Protein AF-A0A6G3MLE1-F1 (afdb_monomer)

Foldseek 3Di:
DQDDDDDDDDDDDDPPPRDPLDDPDPDDDDFLQDDPQDDDPVRLVVVLVVVQCVDPVLVVLVVVLVVLCDPPPHPDDSCPSVVVSVVVSVVVSVVSVVVSVVRVVVSVVLQQDWWFWDDPHTDIDGLRHDDPSTDTDDDPPDDDSDDDDDDADPDPVRDDDDDCCVPPVD

InterPro domains:
  IPR008250 P-type ATPase, A domain superfamily [SSF81653] (122-170)
  IPR023298 P-type ATPase, transmembrane domain superfamily [SSF81665] (29-116)
  IPR032631 P-type ATPase, N-terminal [PF16209] (26-81)

Organism: Henneguya salminicola (NCBI:txid69463)

pLDDT: mean 82.26, std 17.36, range [26.73, 96.25]

Radius of gyration: 27.61 Å; Cα contacts (8 Å, |Δi|>4): 116; chains: 1; bounding box: 52×39×87 Å

Structure (mmCIF, N/CA/C/O backbone):
data_AF-A0A6G3MLE1-F1
#
_entry.id   AF-A0A6G3MLE1-F1
#
loop_
_atom_site.group_PDB
_atom_site.id
_atom_site.type_symbol
_atom_site.label_atom_id
_atom_site.label_alt_id
_atom_site.label_comp_id
_atom_site.label_asym_id
_atom_site.label_entity_id
_atom_site.label_seq_id
_atom_site.pdbx_PDB_ins_code
_atom_site.Cartn_x
_atom_site.Cartn_y
_atom_site.Cartn_z
_atom_site.occupancy
_atom_site.B_iso_or_equiv
_atom_site.auth_seq_id
_atom_site.auth_comp_id
_atom_site.auth_asym_id
_atom_site.auth_atom_id
_atom_site.pdbx_PDB_model_num
ATOM 1 N N . MET A 1 1 ? -10.048 15.520 29.819 1.00 26.78 1 MET A N 1
ATOM 2 C CA . MET A 1 1 ? -11.389 15.261 30.402 1.00 26.78 1 MET A CA 1
ATOM 3 C C . MET A 1 1 ? -11.341 13.885 31.059 1.00 26.78 1 MET A C 1
ATOM 5 O O . MET A 1 1 ? -11.063 12.919 30.366 1.00 26.78 1 MET A O 1
ATOM 9 N N . ASN A 1 2 ? -11.478 13.800 32.387 1.00 26.73 2 ASN A N 1
ATOM 10 C CA . ASN A 1 2 ? -11.298 12.549 33.138 1.00 26.73 2 ASN A CA 1
ATOM 11 C C . ASN A 1 2 ? -12.555 11.676 33.018 1.00 26.73 2 ASN A C 1
ATOM 13 O O . ASN A 1 2 ? 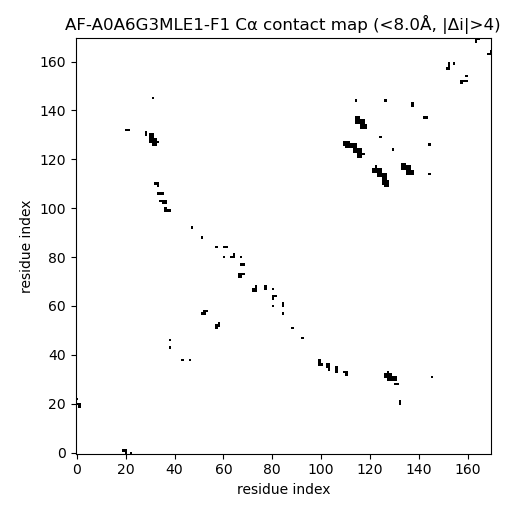-13.607 12.046 33.540 1.00 26.73 2 ASN A O 1
ATOM 17 N N . TYR A 1 3 ? -12.459 10.531 32.345 1.00 38.03 3 TYR A N 1
ATOM 18 C CA . TYR A 1 3 ? -13.547 9.556 32.301 1.00 38.03 3 TYR A CA 1
ATOM 19 C C . TYR A 1 3 ? -13.422 8.602 33.494 1.00 38.03 3 TYR A C 1
ATOM 21 O O . TYR A 1 3 ? -12.542 7.746 33.534 1.00 38.03 3 TYR A O 1
ATOM 29 N N . PHE A 1 4 ? -14.303 8.764 34.483 1.00 37.59 4 PHE A N 1
ATOM 30 C CA . PHE A 1 4 ? -14.434 7.846 35.615 1.00 37.59 4 PHE A CA 1
ATOM 31 C C . PHE A 1 4 ? -15.430 6.737 35.263 1.00 37.59 4 PHE A C 1
ATOM 33 O O . PHE A 1 4 ? -16.622 6.993 35.094 1.00 37.59 4 PHE A O 1
ATOM 40 N N . PHE A 1 5 ? -14.957 5.494 35.171 1.00 41.25 5 PHE A N 1
ATOM 41 C CA . PHE A 1 5 ? -15.823 4.326 35.021 1.00 41.25 5 PHE A CA 1
ATOM 42 C C . PHE A 1 5 ? -16.303 3.878 36.408 1.00 41.25 5 PHE A C 1
ATOM 44 O O . PHE A 1 5 ? -15.616 3.135 37.104 1.00 41.25 5 PHE A O 1
ATOM 51 N N . ASN A 1 6 ? -17.468 4.363 36.844 1.00 31.59 6 ASN A N 1
ATOM 52 C CA . ASN A 1 6 ? -18.036 3.987 38.137 1.00 31.59 6 ASN A CA 1
ATOM 53 C C . ASN A 1 6 ? -18.953 2.764 37.972 1.00 31.59 6 ASN A C 1
ATOM 55 O O . ASN A 1 6 ? -20.111 2.889 37.569 1.00 31.59 6 ASN A O 1
ATOM 59 N N . ARG A 1 7 ? -18.434 1.563 38.253 1.00 37.38 7 ARG A N 1
ATOM 60 C CA . ARG A 1 7 ? -19.243 0.340 38.356 1.00 37.38 7 ARG A CA 1
ATOM 61 C C . ARG A 1 7 ? -19.580 0.108 39.826 1.00 37.38 7 ARG A C 1
ATOM 63 O O . ARG A 1 7 ? -18.745 -0.348 40.595 1.00 37.38 7 ARG A O 1
ATOM 70 N N . ALA A 1 8 ? -20.822 0.388 40.207 1.00 42.09 8 ALA A N 1
ATOM 71 C CA . ALA A 1 8 ? -21.327 0.074 41.537 1.00 42.09 8 ALA A CA 1
ATOM 72 C C . ALA A 1 8 ? -21.450 -1.451 41.739 1.00 42.09 8 ALA A C 1
ATOM 74 O O . ALA A 1 8 ? -22.366 -2.076 41.193 1.00 42.09 8 ALA A O 1
ATOM 75 N N . ARG A 1 9 ? -20.551 -2.045 42.540 1.00 40.34 9 ARG A N 1
ATOM 76 C CA . ARG A 1 9 ? -20.874 -3.125 43.495 1.00 40.34 9 ARG A CA 1
ATOM 77 C C . ARG A 1 9 ? -19.715 -3.424 44.467 1.00 40.34 9 ARG A C 1
ATOM 79 O O . ARG A 1 9 ? -18.623 -3.764 44.041 1.00 40.34 9 ARG A O 1
ATOM 86 N N . ASN A 1 10 ? -20.043 -3.288 45.754 1.00 39.31 10 ASN A N 1
ATOM 87 C CA . ASN A 1 10 ? -19.424 -3.752 47.003 1.00 39.31 10 ASN A CA 1
ATOM 88 C C . ASN A 1 10 ? -18.074 -4.507 46.994 1.00 39.31 10 ASN A C 1
ATOM 90 O O . ASN A 1 10 ? -17.996 -5.648 46.556 1.00 39.31 10 ASN A O 1
ATOM 94 N N . ASN A 1 11 ? -17.135 -3.894 47.730 1.00 48.50 11 ASN A N 1
ATOM 95 C CA . ASN A 1 11 ? -16.252 -4.464 48.758 1.00 48.50 11 ASN A CA 1
ATOM 96 C C . ASN A 1 11 ? -15.202 -5.515 48.341 1.00 48.50 11 ASN A C 1
ATOM 98 O O . ASN A 1 11 ? -15.432 -6.708 48.506 1.00 48.50 11 ASN A O 1
ATOM 102 N N . GLN A 1 12 ? -14.032 -5.038 47.896 1.00 42.53 12 GLN A N 1
ATOM 103 C CA . GLN A 1 12 ? -12.668 -5.478 48.265 1.00 42.53 12 GLN A CA 1
ATOM 104 C C . GLN A 1 12 ? -11.655 -4.739 47.371 1.00 42.53 12 GLN A C 1
ATOM 106 O O . GLN A 1 12 ? -11.931 -4.547 46.187 1.00 42.53 12 GLN A O 1
ATOM 111 N N . ASP A 1 13 ? -10.540 -4.287 47.956 1.00 47.16 13 ASP A N 1
ATOM 112 C CA . ASP A 1 13 ? -9.468 -3.495 47.329 1.00 47.16 13 ASP A CA 1
ATOM 113 C C . ASP A 1 13 ? -9.194 -3.898 45.874 1.00 47.16 13 ASP A C 1
ATOM 115 O O . ASP A 1 13 ? -8.560 -4.912 45.588 1.00 47.16 13 ASP A O 1
ATOM 119 N N . CYS A 1 14 ? -9.688 -3.092 44.938 1.00 44.84 14 CYS A N 1
ATOM 120 C CA . CYS A 1 14 ? -9.326 -3.199 43.537 1.00 44.84 14 CYS A CA 1
ATOM 121 C C . CYS A 1 14 ? -8.332 -2.079 43.266 1.00 44.84 14 CYS A C 1
ATOM 123 O O . CYS A 1 14 ? -8.714 -0.911 43.319 1.00 44.84 14 CYS A O 1
ATOM 125 N N . ASP A 1 15 ? -7.083 -2.427 42.957 1.00 48.22 15 ASP A N 1
ATOM 126 C CA . ASP A 1 15 ? -6.115 -1.500 42.374 1.00 48.22 15 ASP A CA 1
ATOM 127 C C . ASP A 1 15 ? -6.734 -0.875 41.116 1.00 48.22 15 ASP A C 1
ATOM 129 O O . ASP A 1 15 ? -6.735 -1.438 40.015 1.00 48.22 15 ASP A O 1
ATOM 133 N N . HIS A 1 16 ? -7.346 0.294 41.284 1.00 48.81 16 HIS A N 1
ATOM 134 C CA . HIS A 1 16 ? -7.899 1.050 40.182 1.00 48.81 16 HIS A CA 1
ATOM 135 C C . HIS A 1 16 ? -6.719 1.585 39.378 1.00 48.81 16 HIS A C 1
ATOM 137 O O . HIS A 1 16 ? -6.062 2.544 39.783 1.00 48.81 16 HIS A O 1
ATOM 143 N N . ARG A 1 17 ? -6.443 0.977 38.220 1.00 56.56 17 ARG A N 1
ATOM 144 C CA . ARG A 1 17 ? -5.487 1.535 37.262 1.00 56.56 17 ARG A CA 1
ATOM 145 C C . ARG A 1 17 ? -6.040 2.862 36.746 1.00 56.56 17 ARG A C 1
ATOM 147 O O . ARG A 1 17 ? -6.941 2.894 35.909 1.00 56.56 17 ARG A O 1
ATOM 154 N N . GLN A 1 18 ? -5.534 3.962 37.297 1.00 51.84 18 GLN A N 1
ATOM 155 C CA . GLN A 1 18 ? -5.857 5.307 36.840 1.00 51.84 18 GLN A CA 1
ATOM 156 C C . GLN A 1 18 ? -5.065 5.597 35.568 1.00 51.84 18 GLN A C 1
ATOM 158 O O . GLN A 1 18 ? -3.869 5.875 35.609 1.00 51.84 18 GLN A O 1
ATOM 163 N N . PHE A 1 19 ? -5.743 5.532 34.427 1.00 57.31 19 PHE A N 1
ATOM 164 C CA . PHE A 1 19 ? -5.177 5.963 33.157 1.00 57.31 19 PHE A CA 1
ATOM 165 C C . PHE A 1 19 ? -5.524 7.432 32.939 1.00 57.31 19 PHE A C 1
ATOM 167 O O . PHE A 1 19 ? -6.679 7.788 32.696 1.00 57.31 19 PHE A O 1
ATOM 174 N N . LYS A 1 20 ? -4.519 8.304 33.043 1.00 53.03 20 LYS A N 1
ATOM 175 C CA . LYS A 1 20 ? -4.657 9.705 32.652 1.00 53.03 20 LYS A CA 1
ATOM 176 C C . LYS A 1 20 ? -4.614 9.766 31.126 1.00 53.03 20 LYS A C 1
ATOM 178 O O . LYS A 1 20 ? -3.538 9.800 30.542 1.00 53.03 20 LYS A O 1
ATOM 183 N N . VAL A 1 21 ? -5.784 9.735 30.489 1.00 62.94 21 VAL A N 1
ATOM 184 C CA . VAL A 1 21 ? -5.900 10.009 29.050 1.00 62.94 21 VAL A CA 1
ATOM 185 C C . VAL A 1 21 ? -5.436 11.450 28.838 1.00 62.94 21 VAL A C 1
ATOM 187 O O . VAL A 1 21 ? -5.988 12.369 29.446 1.00 62.94 21 VAL A O 1
ATOM 190 N N . THR A 1 22 ? -4.351 11.583 28.079 1.00 53.06 22 THR A N 1
ATOM 191 C CA . THR A 1 22 ? -3.481 12.748 27.881 1.00 53.06 22 THR A CA 1
ATOM 192 C C . THR A 1 22 ? -4.150 14.105 28.121 1.00 53.06 22 THR A C 1
ATOM 194 O O . THR A 1 22 ? -5.161 14.460 27.519 1.00 53.06 22 THR A O 1
ATOM 197 N N . SER A 1 23 ? -3.556 14.878 29.029 1.00 51.66 23 SER A N 1
ATOM 198 C CA . SER A 1 23 ? -3.831 16.300 29.226 1.00 51.66 23 SER A CA 1
ATOM 199 C C . SER A 1 23 ? -3.067 17.106 28.178 1.00 51.66 23 SER A C 1
ATOM 201 O O . SER A 1 23 ? -1.852 17.027 28.215 1.00 51.66 23 SER A O 1
ATOM 203 N N . GLU A 1 24 ? -3.787 17.801 27.284 1.00 52.50 24 GLU A N 1
ATOM 204 C CA . GLU A 1 24 ? -3.479 19.037 26.513 1.00 52.50 24 GLU A CA 1
ATOM 205 C C . GLU A 1 24 ? -2.029 19.421 26.130 1.00 52.50 24 GLU A C 1
ATOM 207 O O . GLU A 1 24 ? -1.787 20.555 25.725 1.00 52.50 24 GLU A O 1
ATOM 212 N N . ASP A 1 25 ? -1.060 18.517 26.161 1.00 55.56 25 ASP A N 1
ATOM 213 C CA . ASP A 1 25 ? 0.211 18.729 25.485 1.00 55.56 25 ASP A CA 1
ATOM 214 C C . ASP A 1 25 ? -0.049 18.499 23.990 1.00 55.56 25 ASP A C 1
ATOM 216 O O . ASP A 1 25 ? -0.530 17.431 23.608 1.00 55.56 25 ASP A O 1
ATOM 220 N N . ASN A 1 26 ? 0.198 19.518 23.155 1.00 54.03 26 ASN A N 1
ATOM 221 C CA . ASN A 1 26 ? 0.094 19.491 21.685 1.00 54.03 26 ASN A CA 1
ATOM 222 C C . ASN A 1 26 ? 1.065 18.454 21.082 1.00 54.03 26 ASN A C 1
ATOM 224 O O . ASN A 1 26 ? 2.078 18.795 20.471 1.00 54.03 26 ASN A O 1
ATOM 228 N N . LEU A 1 27 ? 0.785 17.175 21.295 1.00 68.00 27 LEU A N 1
ATOM 229 C CA . LEU A 1 27 ? 1.472 16.066 20.667 1.00 68.00 27 LEU A CA 1
ATOM 230 C C . LEU A 1 27 ? 0.773 15.820 19.333 1.00 68.00 27 LEU A C 1
ATOM 232 O O . LEU A 1 27 ? -0.352 15.324 19.287 1.00 68.00 27 LEU A O 1
ATOM 236 N N . ASP A 1 28 ? 1.431 16.234 18.254 1.00 81.50 28 ASP A N 1
ATOM 237 C CA . ASP A 1 28 ? 0.987 15.957 16.892 1.00 81.50 28 ASP A CA 1
ATOM 238 C C . ASP A 1 28 ? 1.225 14.468 16.605 1.00 81.50 28 ASP A C 1
ATOM 240 O O . ASP A 1 28 ? 2.355 14.023 16.385 1.00 81.50 28 ASP A O 1
ATOM 244 N N . PHE A 1 29 ? 0.167 13.668 16.729 1.00 87.31 29 PHE A N 1
ATOM 245 C CA . PHE A 1 29 ? 0.208 12.240 16.434 1.00 87.31 29 PHE A CA 1
ATOM 246 C C . PHE A 1 29 ? -0.074 11.993 14.953 1.00 87.31 29 PHE A C 1
ATOM 248 O O . PHE A 1 29 ? -0.894 12.670 14.333 1.00 87.31 29 PHE A O 1
ATOM 255 N N . CYS A 1 30 ? 0.556 10.960 14.392 1.00 90.25 30 CYS A N 1
ATOM 256 C CA . CYS A 1 30 ? 0.242 10.513 13.040 1.00 90.25 30 CYS A CA 1
ATOM 257 C C . CYS A 1 30 ? -1.237 10.106 12.918 1.00 90.25 30 CYS A C 1
ATOM 259 O O . CYS A 1 30 ? -1.818 9.518 13.830 1.00 90.25 30 CYS A O 1
ATOM 261 N N . SER A 1 31 ? -1.828 10.376 11.754 1.00 92.56 31 SER A N 1
ATOM 262 C CA . SER A 1 31 ? -3.163 9.886 11.404 1.00 92.56 31 SER A CA 1
ATOM 263 C C . SER A 1 31 ? -3.171 8.359 11.264 1.00 92.56 31 SER A C 1
ATOM 265 O O . SER A 1 31 ? -2.210 7.782 10.757 1.00 92.56 31 SER A O 1
ATOM 267 N N . ASN A 1 32 ? -4.288 7.714 11.621 1.00 94.38 32 ASN A N 1
ATOM 268 C CA . ASN A 1 32 ? -4.510 6.284 11.373 1.00 94.38 32 ASN A CA 1
ATOM 269 C C . ASN A 1 32 ? -4.848 5.958 9.898 1.00 94.38 32 ASN A C 1
ATOM 271 O O . ASN A 1 32 ? -5.254 4.845 9.569 1.00 94.38 32 ASN A O 1
ATOM 275 N N . TYR A 1 33 ? -4.725 6.929 8.987 1.00 95.00 33 TYR A N 1
ATOM 276 C CA . TYR A 1 33 ? -4.950 6.721 7.561 1.00 95.00 33 TYR A CA 1
ATOM 277 C C . TYR A 1 33 ? -3.786 5.954 6.917 1.00 95.00 33 TYR A C 1
ATOM 279 O O . TYR A 1 33 ? -2.662 6.451 6.825 1.00 95.00 33 TYR A O 1
ATOM 287 N N . VAL A 1 34 ? -4.068 4.764 6.387 1.00 93.88 34 VAL A N 1
ATOM 288 C CA . VAL A 1 34 ? -3.077 3.936 5.690 1.00 93.88 34 VAL A CA 1
ATOM 289 C C . VAL A 1 34 ? -2.975 4.350 4.220 1.00 93.88 34 VAL A C 1
ATOM 291 O O . VAL A 1 34 ? -3.975 4.382 3.502 1.00 93.88 34 VAL A O 1
ATOM 294 N N . ASN A 1 35 ? -1.758 4.630 3.750 1.00 93.56 35 ASN A N 1
ATOM 295 C CA . ASN A 1 35 ? -1.456 4.856 2.336 1.00 93.56 35 ASN A CA 1
ATOM 296 C C . ASN A 1 35 ? -0.194 4.084 1.939 1.00 93.56 35 ASN A C 1
ATOM 298 O O . ASN A 1 35 ? 0.917 4.472 2.296 1.00 93.56 35 ASN A O 1
ATOM 302 N N . THR A 1 36 ? -0.371 2.997 1.195 1.00 92.69 36 THR A N 1
ATOM 303 C CA . THR A 1 36 ? 0.711 2.145 0.684 1.00 92.69 36 THR A CA 1
ATOM 304 C C . THR A 1 36 ? 1.018 2.404 -0.791 1.00 92.69 36 THR A C 1
ATOM 306 O O . THR A 1 36 ? 1.964 1.836 -1.343 1.00 92.69 36 THR A O 1
ATOM 309 N N . ALA A 1 37 ? 0.237 3.264 -1.450 1.00 88.50 37 ALA A N 1
ATOM 310 C CA . ALA A 1 37 ? 0.456 3.634 -2.838 1.00 88.50 37 ALA A CA 1
ATOM 311 C C . ALA A 1 37 ? 1.670 4.561 -2.974 1.00 88.50 37 ALA A C 1
ATOM 313 O O . ALA A 1 37 ? 1.755 5.608 -2.330 1.00 88.50 37 ALA A O 1
ATOM 314 N N . ARG A 1 38 ? 2.608 4.191 -3.849 1.00 81.12 38 ARG A N 1
ATOM 315 C CA . ARG A 1 38 ? 3.907 4.869 -3.967 1.00 81.12 38 ARG A CA 1
ATOM 316 C C . ARG A 1 38 ? 3.884 6.004 -4.989 1.00 81.12 38 ARG A C 1
ATOM 318 O O . ARG A 1 38 ? 4.598 6.990 -4.820 1.00 81.12 38 ARG A O 1
ATOM 325 N N . TYR A 1 39 ? 3.068 5.890 -6.038 1.00 82.69 39 TYR A N 1
ATOM 326 C CA . TYR A 1 39 ? 3.103 6.826 -7.165 1.00 82.69 39 TYR A CA 1
ATOM 327 C C . TYR A 1 39 ? 1.800 7.584 -7.326 1.00 82.69 39 TYR A C 1
ATOM 329 O O . TYR A 1 39 ? 0.753 6.981 -7.506 1.00 82.69 39 TYR A O 1
ATOM 337 N N . SER A 1 40 ? 1.854 8.910 -7.370 1.00 80.06 40 SER A N 1
ATOM 338 C CA . SER A 1 40 ? 0.761 9.718 -7.914 1.00 80.06 40 SER A CA 1
ATOM 339 C C . SER A 1 40 ? 0.787 9.671 -9.446 1.00 80.06 40 SER A C 1
ATOM 341 O O . SER A 1 40 ? 1.833 9.406 -10.034 1.00 80.06 40 SER A O 1
ATOM 343 N N . PHE A 1 41 ? -0.327 9.993 -10.112 1.00 76.62 41 PHE A N 1
ATOM 344 C CA . PHE A 1 41 ? -0.393 10.044 -11.581 1.00 76.62 41 PHE A CA 1
ATOM 345 C C . PHE A 1 41 ? 0.732 10.891 -12.200 1.00 76.62 41 PHE A C 1
ATOM 347 O O . PHE A 1 41 ? 1.323 10.485 -13.196 1.00 76.62 41 PHE A O 1
ATOM 354 N N . LEU A 1 42 ? 1.068 12.036 -11.590 1.00 80.00 42 LEU A N 1
ATOM 355 C CA . LEU A 1 42 ? 2.148 12.913 -12.064 1.00 80.00 42 LEU A CA 1
ATOM 356 C C . LEU A 1 42 ? 3.543 12.449 -11.631 1.00 80.00 42 LEU A C 1
ATOM 358 O O . LEU A 1 42 ? 4.510 12.672 -12.355 1.00 80.00 42 LEU A O 1
ATOM 362 N N . SER A 1 43 ? 3.670 11.819 -10.460 1.00 85.75 43 SER A N 1
ATOM 363 C CA . SER A 1 43 ? 4.974 11.373 -9.958 1.00 85.75 43 SER A CA 1
ATOM 364 C C . SER A 1 43 ? 5.375 9.995 -10.483 1.00 85.75 43 SER A C 1
ATOM 366 O O . SER A 1 43 ? 6.547 9.647 -10.395 1.00 85.75 43 SER A O 1
ATOM 368 N N . PHE A 1 44 ? 4.450 9.232 -11.075 1.00 91.00 44 PHE A N 1
ATOM 369 C CA . PHE A 1 44 ? 4.716 7.886 -11.577 1.00 91.00 44 PHE A CA 1
ATOM 370 C C . PHE A 1 44 ? 5.879 7.859 -12.560 1.00 91.00 44 PHE A C 1
ATOM 372 O O . PHE A 1 44 ? 6.864 7.181 -12.308 1.00 91.00 44 PHE A O 1
ATOM 379 N N . PHE A 1 45 ? 5.793 8.622 -13.649 1.00 88.56 45 PHE A N 1
ATOM 380 C CA . PHE A 1 45 ? 6.790 8.558 -14.713 1.00 88.56 45 PHE A CA 1
ATOM 381 C C . PHE A 1 45 ? 8.216 8.913 -14.250 1.00 88.56 45 PHE A C 1
ATOM 383 O O . PHE A 1 45 ? 9.108 8.087 -14.453 1.00 88.56 45 PHE A O 1
ATOM 390 N N . PRO A 1 46 ? 8.474 10.068 -13.598 1.00 88.81 46 PRO A N 1
ATOM 391 C CA . PRO A 1 46 ? 9.831 10.407 -13.175 1.00 88.81 46 PRO A CA 1
ATOM 392 C C . PRO A 1 46 ? 10.385 9.421 -12.138 1.00 88.81 46 PRO A C 1
ATOM 394 O O . PRO A 1 46 ? 11.534 9.005 -12.261 1.00 88.81 46 PRO A O 1
ATOM 397 N N . LEU A 1 47 ? 9.584 8.993 -11.155 1.00 91.31 47 LEU A N 1
ATOM 398 C CA . LEU A 1 47 ? 10.052 8.050 -10.133 1.00 91.31 47 LEU A CA 1
ATOM 399 C C . LEU A 1 47 ? 10.281 6.652 -10.714 1.00 91.31 47 LEU A C 1
ATOM 401 O O . LEU A 1 47 ? 11.298 6.034 -10.418 1.00 91.31 47 LEU A O 1
ATOM 405 N N . PHE A 1 48 ? 9.383 6.173 -11.576 1.00 93.31 48 PHE A N 1
ATOM 406 C CA . PHE A 1 48 ? 9.509 4.872 -12.230 1.00 93.31 48 PHE A CA 1
ATOM 407 C C . PHE A 1 48 ? 10.779 4.787 -13.081 1.00 93.31 48 PHE A C 1
ATOM 409 O O . PHE A 1 48 ? 11.491 3.787 -13.035 1.00 93.31 48 PHE A O 1
ATOM 416 N N . ILE A 1 49 ? 11.087 5.837 -13.845 1.00 91.19 49 ILE A N 1
ATOM 417 C CA . ILE A 1 49 ? 12.298 5.892 -14.668 1.00 91.19 49 ILE A CA 1
ATOM 418 C C . ILE A 1 49 ? 13.551 5.889 -13.783 1.00 91.19 49 ILE A C 1
ATOM 420 O O . ILE A 1 49 ? 14.470 5.113 -14.052 1.00 91.19 49 ILE A O 1
ATOM 424 N N . CYS A 1 50 ? 13.571 6.668 -12.697 1.00 91.62 50 CYS A N 1
ATOM 425 C CA . CYS A 1 50 ? 14.661 6.628 -11.718 1.00 91.62 50 CYS A CA 1
ATOM 426 C C . CYS A 1 50 ? 14.836 5.230 -11.102 1.00 91.62 50 CYS A C 1
ATOM 428 O O . CYS A 1 50 ? 15.956 4.728 -11.032 1.00 91.62 50 CYS A O 1
ATOM 430 N N . ASP A 1 51 ? 13.745 4.564 -10.723 1.00 91.69 51 ASP A N 1
ATOM 431 C CA . ASP A 1 51 ? 13.787 3.216 -10.150 1.00 91.69 51 ASP A CA 1
ATOM 432 C C . ASP A 1 51 ? 14.263 2.160 -11.158 1.00 91.69 51 ASP A C 1
ATOM 434 O O . ASP A 1 51 ? 15.029 1.256 -10.812 1.00 91.69 51 ASP A O 1
ATOM 438 N N . GLN A 1 52 ? 13.831 2.245 -12.420 1.00 93.25 52 GLN A N 1
ATOM 439 C CA . GLN A 1 52 ? 14.267 1.295 -13.441 1.00 93.25 52 GLN A CA 1
ATOM 440 C C . GLN A 1 52 ? 15.733 1.498 -13.807 1.00 93.25 52 GLN A C 1
ATOM 442 O O . GLN A 1 52 ? 16.456 0.507 -13.898 1.00 93.25 52 GLN A O 1
ATOM 447 N N . PHE A 1 53 ? 16.205 2.733 -13.965 1.00 91.19 53 PHE A N 1
ATOM 448 C CA . PHE A 1 53 ? 17.619 2.999 -14.250 1.00 91.19 53 PHE A CA 1
ATOM 449 C C . PHE A 1 53 ? 18.512 3.001 -13.001 1.00 91.19 53 PHE A C 1
ATOM 451 O O . PHE A 1 53 ? 19.724 3.113 -13.127 1.00 91.19 53 PHE A O 1
ATOM 458 N N . GLY A 1 54 ? 17.969 2.771 -11.803 1.00 90.44 54 GLY A N 1
ATOM 459 C CA . GLY A 1 54 ? 18.763 2.357 -10.643 1.00 90.44 54 GLY A CA 1
ATOM 460 C C . GLY A 1 54 ? 19.306 0.926 -10.770 1.00 90.44 54 GLY A C 1
ATOM 461 O O . GLY A 1 54 ? 20.266 0.556 -10.095 1.00 90.44 54 GLY A O 1
ATOM 462 N N . LYS A 1 55 ? 18.723 0.102 -11.654 1.00 91.75 55 LYS A N 1
ATOM 463 C CA . LYS A 1 55 ? 19.158 -1.281 -11.894 1.00 91.75 55 LYS A CA 1
ATOM 464 C C . LYS A 1 55 ? 20.286 -1.311 -12.919 1.00 91.75 55 LYS A C 1
ATOM 466 O O . LYS A 1 55 ? 20.096 -0.902 -14.065 1.00 91.75 55 LYS A O 1
ATOM 471 N N . LEU A 1 56 ? 21.421 -1.903 -12.540 1.00 92.88 56 LEU A N 1
ATOM 472 C CA . LEU A 1 56 ? 22.614 -2.011 -13.392 1.00 92.88 56 LEU A CA 1
ATOM 473 C C . LEU A 1 56 ? 22.314 -2.591 -14.784 1.00 92.88 56 LEU A C 1
ATOM 475 O O . LEU A 1 56 ? 22.853 -2.106 -15.771 1.00 92.88 56 LEU A O 1
ATOM 479 N N . THR A 1 57 ? 21.407 -3.568 -14.886 1.00 90.44 57 THR A N 1
ATOM 480 C CA . THR A 1 57 ? 20.980 -4.163 -16.164 1.00 90.44 57 THR A CA 1
ATOM 481 C C . THR A 1 57 ? 20.376 -3.135 -17.121 1.00 90.44 57 THR A C 1
ATOM 483 O O . THR A 1 57 ? 20.738 -3.093 -18.294 1.00 90.44 57 THR A O 1
ATOM 486 N N . ASN A 1 58 ? 19.486 -2.275 -16.626 1.00 91.94 58 ASN A N 1
ATOM 487 C CA . ASN A 1 58 ? 18.824 -1.271 -17.454 1.00 91.94 58 ASN A CA 1
ATOM 488 C C . ASN A 1 58 ? 19.795 -0.150 -17.850 1.00 91.94 58 ASN A C 1
ATOM 490 O O . ASN A 1 58 ? 19.725 0.336 -18.975 1.00 91.94 58 ASN A O 1
ATOM 494 N N . VAL A 1 59 ? 20.734 0.217 -16.968 1.00 92.25 59 VAL A N 1
ATOM 495 C CA . VAL A 1 59 ? 21.819 1.169 -17.280 1.00 92.25 59 VAL A CA 1
ATOM 496 C C . VAL A 1 59 ? 22.756 0.607 -18.345 1.00 92.25 59 VAL A C 1
ATOM 498 O O . VAL A 1 59 ? 23.088 1.303 -19.299 1.00 92.25 59 VAL A O 1
ATOM 501 N N . TYR A 1 60 ? 23.151 -0.659 -18.218 1.00 90.94 60 TYR A N 1
ATOM 502 C CA . TYR A 1 60 ? 23.985 -1.348 -19.200 1.00 90.94 60 TYR A CA 1
ATOM 503 C C . TYR A 1 60 ? 23.343 -1.338 -20.594 1.00 90.94 60 TYR A C 1
ATOM 505 O O . TYR A 1 60 ? 23.971 -0.905 -21.560 1.00 90.94 60 TYR A O 1
ATOM 513 N N . PHE A 1 61 ? 22.068 -1.730 -20.696 1.00 90.50 61 PHE A N 1
ATOM 514 C CA . PHE A 1 61 ? 21.343 -1.699 -21.968 1.00 90.50 61 PHE A CA 1
ATOM 515 C C . PHE A 1 61 ? 21.128 -0.279 -22.500 1.00 90.50 61 PHE A C 1
ATOM 517 O O . PHE A 1 61 ? 21.154 -0.082 -23.713 1.00 90.50 61 PHE A O 1
ATOM 524 N N . LEU A 1 62 ? 20.959 0.713 -21.622 1.00 89.56 62 LEU A N 1
ATOM 525 C CA . LEU A 1 62 ? 20.872 2.118 -22.016 1.00 89.56 62 LEU A CA 1
ATOM 526 C C . LEU A 1 62 ? 22.180 2.601 -22.654 1.00 89.56 62 LEU A C 1
ATOM 528 O O . LEU A 1 62 ? 22.144 3.214 -23.716 1.00 89.56 62 LEU A O 1
ATOM 532 N N . ILE A 1 63 ? 23.329 2.300 -22.043 1.00 90.62 63 ILE A N 1
ATOM 533 C CA . ILE A 1 63 ? 24.645 2.694 -22.569 1.00 90.62 63 ILE A CA 1
ATOM 534 C C . ILE A 1 63 ? 24.889 2.050 -23.936 1.00 90.62 63 ILE A C 1
ATOM 536 O O . ILE A 1 63 ? 25.278 2.747 -24.871 1.00 90.62 63 ILE A O 1
ATOM 540 N N . ILE A 1 64 ? 24.608 0.752 -24.079 1.00 88.75 64 ILE A N 1
ATOM 541 C CA . ILE A 1 64 ? 24.744 0.055 -25.367 1.00 88.75 64 ILE A CA 1
ATOM 542 C C . ILE A 1 64 ? 23.811 0.659 -26.415 1.00 88.75 64 ILE A C 1
ATOM 544 O O . ILE A 1 64 ? 24.259 0.997 -27.508 1.00 88.75 64 ILE A O 1
ATOM 548 N N . GLY A 1 65 ? 22.536 0.865 -26.072 1.00 87.00 65 GLY A N 1
ATOM 549 C CA . GLY A 1 65 ? 21.559 1.456 -26.984 1.00 87.00 65 GLY A CA 1
ATOM 550 C C . GLY A 1 65 ? 21.952 2.859 -27.455 1.00 87.00 65 GLY A C 1
ATOM 551 O O . GLY A 1 65 ? 21.710 3.198 -28.613 1.00 87.00 65 GLY A O 1
ATOM 552 N N . LEU A 1 66 ? 22.593 3.658 -26.591 1.00 87.94 66 LEU A N 1
ATOM 553 C CA . LEU A 1 66 ? 23.144 4.972 -26.937 1.00 87.94 66 LEU A CA 1
ATOM 554 C C . LEU A 1 66 ? 24.387 4.869 -27.829 1.00 87.94 66 LEU A C 1
ATOM 556 O O . LEU A 1 66 ? 24.490 5.614 -28.803 1.00 87.94 66 LEU A O 1
ATOM 560 N N . MET A 1 67 ? 25.309 3.945 -27.537 1.00 86.62 67 MET A N 1
ATOM 561 C CA . MET A 1 67 ? 26.494 3.715 -28.372 1.00 86.62 67 MET A CA 1
ATOM 562 C C . MET A 1 67 ? 26.108 3.279 -29.792 1.00 86.62 67 MET A C 1
ATOM 564 O O . MET A 1 67 ? 26.708 3.745 -30.758 1.00 86.62 67 MET A O 1
ATOM 568 N N . GLU A 1 68 ? 25.067 2.460 -29.941 1.00 86.25 68 GLU A N 1
ATOM 569 C CA . GLU A 1 68 ? 24.587 1.988 -31.246 1.00 86.25 68 GLU A CA 1
ATOM 570 C C . GLU A 1 68 ? 23.844 3.049 -32.079 1.00 86.25 68 GLU A C 1
ATOM 572 O O . GLU A 1 68 ? 23.660 2.863 -33.286 1.00 86.25 68 GLU A O 1
ATOM 577 N N . GLN A 1 69 ? 23.450 4.187 -31.489 1.00 83.06 69 GLN A N 1
ATOM 578 C CA . GLN A 1 69 ? 22.896 5.306 -32.267 1.00 83.06 69 GLN A CA 1
ATOM 579 C C . GLN A 1 69 ? 23.956 6.028 -33.104 1.00 83.06 69 GLN A C 1
ATOM 581 O O . GLN A 1 69 ? 23.611 6.727 -34.062 1.00 83.06 69 GLN A O 1
ATOM 586 N N . ILE A 1 70 ? 25.240 5.870 -32.771 1.00 85.19 70 ILE A N 1
ATOM 587 C CA . ILE A 1 70 ? 26.328 6.513 -33.500 1.00 85.19 70 ILE A CA 1
ATOM 588 C C . ILE A 1 70 ? 26.452 5.843 -34.887 1.00 85.19 70 ILE A C 1
ATOM 590 O O . ILE A 1 70 ? 26.622 4.625 -34.996 1.00 85.19 70 ILE A O 1
ATOM 594 N N . PRO A 1 71 ? 26.351 6.605 -35.991 1.00 77.19 71 PRO A N 1
ATOM 595 C CA . PRO A 1 71 ? 26.484 6.040 -37.328 1.00 77.19 71 PRO A CA 1
ATOM 596 C C . PRO A 1 71 ? 27.911 5.516 -37.550 1.00 77.19 71 PRO A C 1
ATOM 598 O O . PRO A 1 71 ? 28.882 6.205 -37.257 1.00 77.19 71 PRO A O 1
ATOM 601 N N . GLY A 1 72 ? 28.039 4.300 -38.090 1.00 76.19 72 GLY A N 1
ATOM 602 C CA . GLY A 1 72 ? 29.330 3.695 -38.444 1.00 76.19 72 GLY A CA 1
ATOM 603 C C . GLY A 1 72 ? 29.983 2.825 -37.364 1.00 76.19 72 GLY A C 1
ATOM 604 O O . GLY A 1 72 ? 30.912 2.095 -37.691 1.00 76.19 72 GLY A O 1
ATOM 605 N N . VAL A 1 73 ? 29.489 2.835 -36.118 1.00 77.19 73 VAL A N 1
ATOM 606 C CA . VAL A 1 73 ? 29.969 1.919 -35.058 1.00 77.19 73 VAL A CA 1
ATOM 607 C C . VAL A 1 73 ? 29.052 0.717 -34.838 1.00 77.19 73 VAL A C 1
ATOM 609 O O . VAL A 1 73 ? 29.508 -0.294 -34.313 1.00 77.19 73 VAL A O 1
ATOM 612 N N . SER A 1 74 ? 27.778 0.803 -35.242 1.00 75.19 74 SER A N 1
ATOM 613 C CA . SER A 1 74 ? 26.832 -0.301 -35.076 1.00 75.19 74 SER A CA 1
ATOM 614 C C . SER A 1 74 ? 26.858 -1.253 -36.280 1.00 75.19 74 SER A C 1
ATOM 616 O O . SER A 1 74 ? 26.512 -0.830 -37.388 1.00 75.19 74 SER A O 1
ATOM 618 N N . PRO A 1 75 ? 27.211 -2.539 -36.091 1.00 70.25 75 PRO A N 1
ATOM 619 C CA . PRO A 1 75 ? 27.118 -3.559 -37.134 1.00 70.25 75 PRO A CA 1
ATOM 620 C C . PRO A 1 75 ? 25.678 -4.066 -37.340 1.00 70.25 75 PRO A C 1
ATOM 622 O O . PRO A 1 75 ? 25.404 -4.767 -38.312 1.00 70.25 75 PRO A O 1
ATOM 625 N N . VAL A 1 76 ? 24.754 -3.712 -36.437 1.00 67.19 76 VAL A N 1
ATOM 626 C CA . VAL A 1 76 ? 23.338 -4.115 -36.428 1.00 67.19 76 VAL A CA 1
ATOM 627 C C . VAL A 1 76 ? 22.454 -2.856 -36.515 1.00 67.19 76 VAL A C 1
ATOM 629 O O . VAL A 1 76 ? 22.879 -1.759 -36.157 1.00 67.19 76 VAL A O 1
ATOM 632 N N . GLY A 1 77 ? 21.231 -2.950 -37.047 1.00 70.44 77 GLY A N 1
ATOM 633 C CA . GLY A 1 77 ? 20.351 -1.782 -37.214 1.00 70.44 77 GLY A CA 1
ATOM 634 C C . GLY A 1 77 ? 20.102 -1.005 -35.907 1.00 70.44 77 GLY A C 1
ATOM 635 O O . GLY A 1 77 ? 19.893 -1.611 -34.862 1.00 70.44 77 GLY A O 1
ATOM 636 N N . ARG A 1 78 ? 20.048 0.336 -35.983 1.00 74.88 78 ARG A N 1
ATOM 637 C CA . ARG A 1 78 ? 19.990 1.276 -34.832 1.00 74.88 78 ARG A CA 1
ATOM 638 C C . ARG A 1 78 ? 18.892 1.006 -33.793 1.00 74.88 78 ARG A C 1
ATOM 640 O O . ARG A 1 78 ? 18.983 1.483 -32.669 1.00 74.88 78 ARG A O 1
ATOM 647 N N . PHE A 1 79 ? 17.826 0.302 -34.167 1.00 80.19 79 PHE A N 1
ATOM 648 C CA . PHE A 1 79 ? 16.674 0.051 -33.295 1.00 80.19 79 PHE A CA 1
ATOM 649 C C . PHE A 1 79 ? 16.689 -1.329 -32.632 1.00 80.19 79 PHE A C 1
ATOM 651 O O . PHE A 1 79 ? 15.878 -1.580 -31.743 1.00 80.19 79 PHE A O 1
ATOM 658 N N . VAL A 1 80 ? 17.590 -2.228 -33.039 1.00 83.75 80 VAL A N 1
ATOM 659 C CA . VAL A 1 80 ? 17.544 -3.639 -32.629 1.00 83.75 80 VAL A CA 1
ATOM 660 C C . VAL A 1 80 ? 17.784 -3.814 -31.125 1.00 83.75 80 VAL A C 1
ATOM 662 O O . VAL A 1 80 ? 17.189 -4.706 -30.530 1.00 83.75 80 VAL A O 1
ATOM 665 N N . THR A 1 81 ? 18.558 -2.938 -30.483 1.00 81.38 81 THR A N 1
ATOM 666 C CA . THR A 1 81 ? 18.780 -2.953 -29.022 1.00 81.38 81 THR A CA 1
ATOM 667 C C . THR A 1 81 ? 17.782 -2.124 -28.223 1.00 81.38 81 THR A C 1
ATOM 669 O O . THR A 1 81 ? 17.442 -2.488 -27.096 1.00 81.38 81 THR A O 1
ATOM 672 N N . LEU A 1 82 ? 17.249 -1.044 -28.800 1.00 85.12 82 LEU A N 1
ATOM 673 C CA . LEU A 1 82 ? 16.236 -0.213 -28.142 1.00 85.12 82 LEU A CA 1
ATOM 674 C C . LEU A 1 82 ? 14.881 -0.917 -28.039 1.00 85.12 82 LEU A C 1
ATOM 676 O O . LEU A 1 82 ? 14.167 -0.734 -27.052 1.00 85.12 82 LEU A O 1
ATOM 680 N N . VAL A 1 83 ? 14.522 -1.736 -29.030 1.00 89.50 83 VAL A N 1
ATOM 681 C CA . VAL A 1 83 ? 13.234 -2.444 -29.049 1.00 89.50 83 VAL A 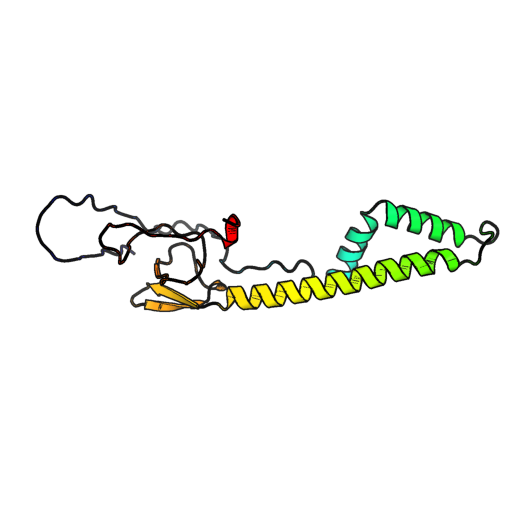CA 1
ATOM 682 C C . VAL A 1 83 ? 13.081 -3.385 -27.838 1.00 89.50 83 VAL A C 1
ATOM 684 O O . VAL A 1 83 ? 12.114 -3.206 -27.096 1.00 89.50 83 VAL A O 1
ATOM 687 N N . PRO A 1 84 ? 14.013 -4.312 -27.539 1.00 88.38 84 PRO A N 1
ATOM 688 C CA . PRO A 1 84 ? 13.931 -5.159 -26.347 1.00 88.38 84 PRO A CA 1
ATOM 689 C C . PRO A 1 84 ? 13.892 -4.365 -25.036 1.00 88.38 84 PRO A C 1
ATOM 691 O O . PRO A 1 84 ? 13.078 -4.664 -24.162 1.00 88.38 84 PRO A O 1
ATOM 694 N N . LEU A 1 85 ? 14.728 -3.327 -24.907 1.00 89.44 85 LEU A N 1
ATOM 695 C CA . LEU A 1 85 ? 14.776 -2.486 -23.709 1.00 89.44 85 LEU A CA 1
ATOM 696 C C . LEU A 1 85 ? 13.439 -1.768 -23.477 1.00 89.44 85 LEU A C 1
ATOM 698 O O . LEU A 1 85 ? 12.888 -1.819 -22.379 1.00 89.44 85 LEU A O 1
ATOM 702 N N . SER A 1 86 ? 12.892 -1.138 -24.518 1.00 91.12 86 SER A N 1
ATOM 703 C CA . SER A 1 86 ? 11.602 -0.443 -24.443 1.00 91.12 86 SER A CA 1
ATOM 704 C C . SER A 1 86 ? 10.457 -1.390 -24.087 1.00 91.12 86 SER A C 1
ATOM 706 O O . SER A 1 86 ? 9.635 -1.045 -23.240 1.00 91.12 86 SER A O 1
ATOM 708 N N . LEU A 1 87 ? 10.438 -2.604 -24.647 1.00 93.56 87 LEU A N 1
ATOM 709 C CA . LEU A 1 87 ? 9.427 -3.613 -24.337 1.00 93.56 87 LEU A CA 1
ATOM 710 C C . LEU A 1 87 ? 9.479 -4.029 -22.860 1.00 93.56 87 LEU A C 1
ATOM 712 O O . LEU A 1 87 ? 8.446 -4.066 -22.191 1.00 93.56 87 LEU A O 1
ATOM 716 N N . VAL A 1 88 ? 10.673 -4.308 -22.331 1.00 92.00 88 VAL A N 1
ATOM 717 C CA . VAL A 1 88 ? 10.852 -4.703 -20.924 1.00 92.00 88 VAL A CA 1
ATOM 718 C C . VA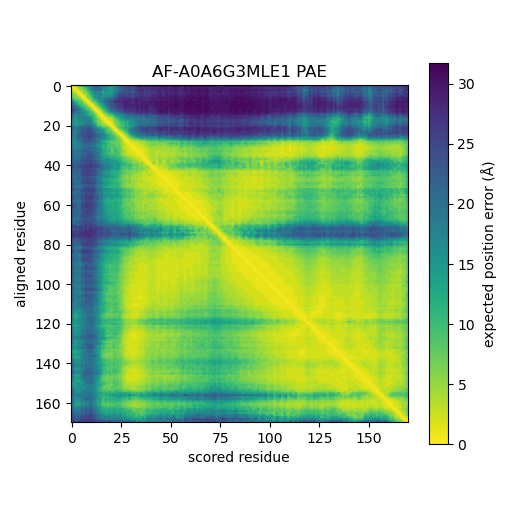L A 1 88 ? 10.454 -3.572 -19.976 1.00 92.00 88 VAL A C 1
ATOM 720 O O . VAL A 1 88 ? 9.746 -3.816 -18.993 1.00 92.00 88 VAL A O 1
ATOM 723 N N . LEU A 1 89 ? 10.856 -2.331 -20.272 1.00 93.44 89 LEU A N 1
ATOM 724 C CA . LEU A 1 89 ? 10.465 -1.160 -19.484 1.00 93.44 89 LEU A CA 1
ATOM 725 C C . LEU A 1 89 ? 8.952 -0.927 -19.540 1.00 93.44 89 LEU A C 1
ATOM 727 O O . LEU A 1 89 ? 8.346 -0.642 -18.511 1.00 93.44 89 LEU A O 1
ATOM 731 N N . PHE A 1 90 ? 8.330 -1.111 -20.704 1.00 94.31 90 PHE A N 1
ATOM 732 C CA . PHE A 1 90 ? 6.888 -0.963 -20.882 1.00 94.31 90 PHE A CA 1
ATOM 733 C C . PHE A 1 90 ? 6.092 -1.996 -20.077 1.00 94.31 90 PHE A C 1
ATOM 735 O O . PHE A 1 90 ? 5.196 -1.628 -19.317 1.00 94.31 90 PHE A O 1
ATOM 742 N N . VAL A 1 91 ? 6.447 -3.281 -20.170 1.00 95.62 91 VAL A N 1
ATOM 743 C CA . VAL A 1 91 ? 5.800 -4.342 -19.376 1.00 95.62 91 VAL A CA 1
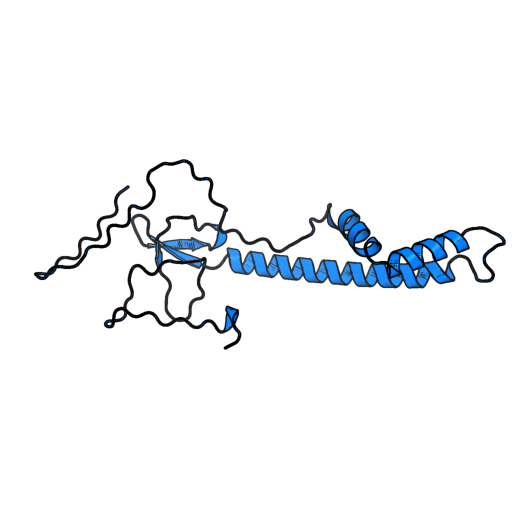ATOM 744 C C . VAL A 1 91 ? 5.995 -4.093 -17.878 1.00 95.62 91 VAL A C 1
ATOM 746 O O . VAL A 1 91 ? 5.054 -4.245 -17.097 1.00 95.62 91 VAL A O 1
ATOM 749 N N . SER A 1 92 ? 7.189 -3.650 -17.476 1.00 94.00 92 SER A N 1
ATOM 750 C CA . SER A 1 92 ? 7.476 -3.286 -16.085 1.00 94.00 92 SER A CA 1
ATOM 751 C C . SER A 1 92 ? 6.618 -2.112 -15.610 1.00 94.00 92 SER A C 1
ATOM 753 O O . SER A 1 92 ? 6.115 -2.147 -14.491 1.00 94.00 92 SER A O 1
ATOM 755 N N . ALA A 1 93 ? 6.408 -1.102 -16.459 1.00 94.44 93 ALA A N 1
ATOM 756 C CA . ALA A 1 93 ? 5.564 0.046 -16.145 1.00 94.44 93 ALA A CA 1
ATOM 757 C C . ALA A 1 93 ? 4.106 -0.374 -15.942 1.00 94.44 93 ALA A C 1
ATOM 759 O O . ALA A 1 93 ? 3.494 0.007 -14.948 1.00 94.44 93 ALA A O 1
ATOM 760 N N . ILE A 1 94 ? 3.564 -1.207 -16.839 1.00 95.06 94 ILE A N 1
ATOM 761 C CA . ILE A 1 94 ? 2.196 -1.730 -16.707 1.00 95.06 94 ILE A CA 1
ATOM 762 C C . ILE A 1 94 ? 2.043 -2.498 -15.399 1.00 95.06 94 ILE A C 1
ATOM 764 O O . ILE A 1 94 ? 1.085 -2.265 -14.662 1.00 95.06 94 ILE A O 1
ATOM 768 N N . LYS A 1 95 ? 2.980 -3.405 -15.103 1.00 94.31 95 LYS A N 1
ATOM 769 C CA . LYS A 1 95 ? 2.955 -4.191 -13.868 1.00 94.31 95 LYS A CA 1
ATOM 770 C C . LYS A 1 95 ? 2.921 -3.278 -12.639 1.00 94.31 95 LYS A C 1
ATOM 772 O O . LYS A 1 95 ? 2.054 -3.456 -11.790 1.00 94.31 95 LYS A O 1
ATOM 777 N N . GLU A 1 96 ? 3.804 -2.282 -12.582 1.00 93.88 96 GLU A N 1
ATOM 778 C CA . GLU A 1 96 ? 3.881 -1.338 -11.462 1.00 93.88 96 GLU A CA 1
ATOM 779 C C . GLU A 1 96 ? 2.572 -0.551 -11.289 1.00 93.88 96 GLU A C 1
ATOM 781 O O . GLU A 1 96 ? 2.068 -0.423 -10.175 1.00 93.88 96 GLU A O 1
ATOM 786 N N . ILE A 1 97 ? 1.971 -0.084 -12.390 1.00 93.38 97 ILE A N 1
ATOM 787 C CA . ILE A 1 97 ? 0.685 0.631 -12.370 1.00 93.38 97 ILE A CA 1
ATOM 788 C C . ILE A 1 97 ? -0.428 -0.267 -11.826 1.00 93.38 97 ILE A C 1
ATOM 790 O O . ILE A 1 97 ? -1.199 0.152 -10.963 1.00 93.38 97 ILE A O 1
ATOM 794 N N . VAL A 1 98 ? -0.530 -1.503 -12.321 1.00 94.44 98 VAL A N 1
ATOM 795 C CA . VAL A 1 98 ? -1.561 -2.454 -11.877 1.00 94.44 98 VAL A CA 1
ATOM 796 C C . VAL A 1 98 ? -1.399 -2.769 -10.390 1.00 94.44 98 VAL A C 1
ATOM 798 O O . VAL A 1 98 ? -2.388 -2.803 -9.652 1.00 94.44 98 VAL A O 1
ATOM 801 N N . GLU A 1 99 ? -0.165 -2.970 -9.932 1.00 93.50 99 GLU A N 1
ATOM 802 C CA . GLU A 1 99 ? 0.137 -3.199 -8.520 1.00 93.50 99 GLU A CA 1
ATOM 803 C C . GLU A 1 99 ? -0.213 -1.989 -7.650 1.00 93.50 99 GLU A C 1
ATOM 805 O O . GLU A 1 99 ? -0.849 -2.163 -6.608 1.00 93.50 99 GLU A O 1
ATOM 810 N N . ASP A 1 100 ? 0.117 -0.768 -8.078 1.00 94.25 100 ASP A N 1
ATOM 811 C CA . ASP A 1 100 ? -0.204 0.450 -7.327 1.00 94.25 100 ASP A CA 1
ATOM 812 C C . ASP A 1 100 ? -1.723 0.685 -7.247 1.00 94.25 100 ASP A C 1
ATOM 814 O O . ASP A 1 100 ? -2.251 0.982 -6.175 1.00 94.25 100 ASP A O 1
ATOM 818 N N . ILE A 1 101 ? -2.474 0.438 -8.329 1.00 92.69 101 ILE A N 1
ATOM 819 C CA . ILE A 1 101 ? -3.949 0.489 -8.311 1.00 92.69 101 ILE A CA 1
ATOM 820 C C . ILE A 1 101 ? -4.518 -0.536 -7.322 1.00 92.69 101 ILE A C 1
ATOM 822 O O . ILE A 1 101 ? -5.447 -0.232 -6.565 1.00 92.69 101 ILE A O 1
ATOM 826 N N . LYS A 1 102 ? -3.965 -1.754 -7.301 1.00 94.94 102 LYS A N 1
ATOM 827 C CA . LYS A 1 102 ? -4.377 -2.794 -6.351 1.00 94.94 102 LYS A CA 1
ATOM 828 C C . LYS A 1 102 ? -4.117 -2.358 -4.906 1.00 94.94 102 LYS A C 1
ATOM 830 O O . LYS A 1 102 ? -5.003 -2.549 -4.070 1.00 94.94 102 LYS A O 1
ATOM 835 N N . ARG A 1 103 ? -2.960 -1.744 -4.623 1.00 94.88 103 ARG A N 1
ATOM 836 C CA . ARG A 1 103 ? -2.626 -1.171 -3.304 1.00 94.88 103 ARG A CA 1
ATOM 837 C C . ARG A 1 103 ? -3.632 -0.097 -2.899 1.00 94.88 103 ARG A C 1
ATOM 839 O O . ARG A 1 103 ? -4.272 -0.243 -1.866 1.00 94.88 103 ARG A O 1
ATOM 846 N N . ARG A 1 104 ? -3.917 0.872 -3.776 1.00 94.81 104 ARG A N 1
ATOM 847 C CA . ARG A 1 104 ? -4.921 1.929 -3.528 1.00 94.81 104 ARG A CA 1
ATOM 848 C C . ARG A 1 104 ? -6.293 1.371 -3.178 1.00 94.81 104 ARG A C 1
ATOM 850 O O . ARG A 1 104 ? -6.933 1.831 -2.238 1.00 94.81 104 ARG A O 1
ATOM 857 N N . LYS A 1 105 ? -6.758 0.365 -3.921 1.00 95.44 105 LYS A N 1
ATOM 858 C CA . LYS A 1 105 ? -8.044 -0.286 -3.636 1.00 95.44 105 LYS A CA 1
ATOM 859 C C . LYS A 1 105 ? -8.035 -0.983 -2.272 1.00 95.44 105 LYS A C 1
ATOM 861 O O . LYS A 1 105 ? -9.047 -0.953 -1.573 1.00 95.44 105 LYS A O 1
ATOM 866 N N . SER A 1 106 ? -6.918 -1.612 -1.909 1.00 95.25 106 SER A N 1
ATOM 867 C CA . SER A 1 106 ? -6.731 -2.229 -0.595 1.00 95.25 106 SER A CA 1
ATOM 868 C C . SER A 1 106 ? -6.762 -1.186 0.522 1.00 95.25 106 SER A C 1
ATOM 870 O O . SER A 1 106 ? -7.518 -1.353 1.475 1.00 95.25 106 SER A O 1
ATOM 872 N N . ASP A 1 107 ? -6.029 -0.084 0.368 1.00 95.69 107 ASP A N 1
ATOM 873 C CA . ASP A 1 107 ? -5.970 1.009 1.343 1.00 95.69 107 ASP A CA 1
ATOM 874 C C . ASP A 1 107 ? -7.349 1.633 1.571 1.00 95.69 107 ASP A C 1
ATOM 876 O O . ASP A 1 107 ? -7.792 1.760 2.709 1.00 95.69 107 ASP A O 1
ATOM 880 N N . ILE A 1 108 ? -8.088 1.940 0.495 1.00 95.56 108 ILE A N 1
ATOM 881 C CA . ILE A 1 108 ? -9.461 2.466 0.588 1.00 95.56 108 ILE A CA 1
ATOM 882 C C . ILE A 1 108 ? -10.349 1.498 1.372 1.00 95.56 108 ILE A C 1
ATOM 884 O O . ILE A 1 108 ? -11.113 1.921 2.240 1.00 95.56 108 ILE A O 1
ATOM 888 N N . ARG A 1 109 ? -10.240 0.192 1.094 1.00 95.44 109 ARG A N 1
ATOM 889 C CA . ARG A 1 109 ? -11.007 -0.822 1.817 1.00 95.44 109 ARG A CA 1
ATOM 890 C C . ARG A 1 109 ? -10.665 -0.802 3.303 1.00 95.44 109 ARG A C 1
ATOM 892 O O . ARG A 1 109 ? -11.600 -0.727 4.094 1.00 95.44 109 ARG A O 1
ATOM 899 N N . MET A 1 110 ? -9.382 -0.835 3.667 1.00 93.94 110 MET A N 1
ATOM 900 C CA . MET A 1 110 ? -8.940 -0.832 5.068 1.00 93.94 110 MET A CA 1
ATOM 901 C C . MET A 1 110 ? -9.377 0.437 5.798 1.00 93.94 110 MET A C 1
ATOM 903 O O . MET A 1 110 ? -10.041 0.344 6.825 1.00 93.94 110 MET A O 1
ATOM 907 N N . ASN A 1 111 ? -9.123 1.612 5.222 1.00 95.75 111 ASN A N 1
ATOM 908 C CA . ASN A 1 111 ? -9.486 2.892 5.831 1.00 95.75 111 ASN A CA 1
ATOM 909 C C . ASN A 1 111 ? -11.002 3.055 6.003 1.00 95.75 111 ASN A C 1
ATOM 911 O O . ASN A 1 111 ? -11.433 3.746 6.918 1.00 95.75 111 ASN A O 1
ATOM 915 N N . SER A 1 112 ? -11.816 2.411 5.156 1.00 95.69 112 SER A N 1
ATOM 916 C CA . SER A 1 112 ? -13.285 2.456 5.229 1.00 95.69 112 SER A CA 1
ATOM 917 C C . SER A 1 112 ? -13.916 1.457 6.209 1.00 95.69 112 SER A C 1
ATOM 919 O O . SER A 1 112 ? -15.127 1.540 6.457 1.00 95.69 112 SER A O 1
ATOM 921 N N . LEU A 1 113 ? -13.132 0.516 6.758 1.00 95.00 113 LEU A N 1
ATOM 922 C CA . LEU A 1 113 ? -13.621 -0.430 7.762 1.00 95.00 113 LEU A CA 1
ATOM 923 C C . LEU A 1 113 ? -14.166 0.331 8.970 1.00 95.00 113 LEU A C 1
ATOM 925 O O . LEU A 1 113 ? -13.697 1.414 9.314 1.00 95.00 113 LEU A O 1
ATOM 929 N N . LYS A 1 114 ? -15.208 -0.220 9.594 1.00 94.88 114 LYS A N 1
ATOM 930 C CA . LYS A 1 114 ? -15.913 0.429 10.700 1.00 94.88 114 LYS A CA 1
ATOM 931 C C . LYS A 1 114 ? -15.473 -0.150 12.036 1.00 94.88 114 LYS A C 1
ATOM 933 O O . LYS A 1 114 ? -15.288 -1.359 12.153 1.00 94.88 114 LYS A O 1
ATOM 938 N N . CYS A 1 115 ? -15.380 0.705 13.045 1.00 94.25 115 CYS A N 1
ATOM 939 C CA . CYS A 1 115 ? -15.169 0.322 14.438 1.00 94.25 115 CYS A CA 1
ATOM 940 C C . CYS A 1 115 ? -16.095 1.127 15.359 1.00 94.25 115 CYS A C 1
ATOM 942 O O . CYS A 1 115 ? -16.615 2.178 14.974 1.00 94.25 115 CYS A O 1
ATOM 944 N N . GLU A 1 116 ? -16.311 0.634 16.576 1.00 95.38 116 GLU A N 1
ATOM 945 C CA . GLU A 1 116 ? -17.039 1.374 17.606 1.00 95.38 116 GLU A CA 1
ATOM 946 C C . GLU A 1 116 ? -16.054 2.187 18.446 1.00 95.38 116 GLU A C 1
ATOM 948 O O . GLU A 1 116 ? -15.147 1.618 19.050 1.00 95.38 116 GLU A O 1
ATOM 953 N N . VAL A 1 117 ? -16.247 3.505 18.495 1.00 95.12 117 VAL A N 1
ATOM 954 C CA . VAL A 1 117 ? -15.457 4.450 19.294 1.00 95.12 117 VAL A CA 1
ATOM 955 C C . VAL A 1 117 ? -16.341 5.026 20.395 1.00 95.12 117 VAL A C 1
ATOM 957 O O . VAL A 1 117 ? -17.492 5.409 20.155 1.00 95.12 117 VAL A O 1
ATOM 960 N N . PHE A 1 118 ? -15.817 5.085 21.613 1.00 92.75 118 PHE A N 1
ATOM 961 C CA . PHE A 1 118 ? -16.489 5.664 22.764 1.00 92.75 118 PHE A CA 1
ATOM 962 C C . PHE A 1 118 ? -16.091 7.126 22.938 1.00 92.75 118 PHE A C 1
ATOM 964 O O . PHE A 1 118 ? -14.931 7.448 23.173 1.00 92.75 118 PHE A O 1
ATOM 971 N N . SER A 1 119 ? -17.091 8.002 22.869 1.00 86.75 119 SER A N 1
ATOM 972 C CA . SER A 1 119 ? -16.962 9.413 23.236 1.00 86.75 119 SER A CA 1
ATOM 973 C C . SER A 1 119 ? -17.869 9.695 24.440 1.00 86.75 119 SER A C 1
ATOM 975 O O . SER A 1 119 ? -17.490 9.446 25.580 1.00 86.75 119 SER A O 1
ATOM 977 N N . ARG A 1 120 ? -19.116 10.122 24.205 1.00 88.12 120 ARG A N 1
ATOM 978 C CA . ARG A 1 120 ? -20.196 10.124 25.217 1.00 88.12 120 ARG A CA 1
ATOM 979 C C . ARG A 1 120 ? -21.075 8.875 25.138 1.00 88.12 120 ARG A C 1
ATOM 981 O O . ARG A 1 120 ? -21.624 8.427 26.138 1.00 88.12 120 ARG A O 1
ATOM 988 N N . PHE A 1 121 ? -21.182 8.329 23.932 1.00 92.44 121 PHE A N 1
ATOM 989 C CA . PHE A 1 121 ? -21.887 7.103 23.581 1.00 92.44 121 PHE A CA 1
ATOM 990 C C . PHE A 1 121 ? -21.031 6.332 22.569 1.00 92.44 121 PHE A C 1
ATOM 992 O O . PHE A 1 121 ? -20.070 6.881 22.022 1.00 92.44 121 PHE A O 1
ATOM 999 N N . TRP A 1 122 ? -21.373 5.066 22.331 1.00 92.12 122 TRP A N 1
ATOM 1000 C CA . TRP A 1 122 ? -20.722 4.249 21.309 1.00 92.12 122 TRP A CA 1
ATOM 1001 C C . TRP A 1 122 ? -21.172 4.700 19.923 1.00 92.12 122 TRP A C 1
ATOM 1003 O O . TRP A 1 122 ? -22.348 4.579 19.583 1.00 92.12 122 TRP A O 1
ATOM 1013 N N . ASN A 1 123 ? -20.232 5.211 19.133 1.00 94.44 123 ASN A N 1
ATOM 1014 C CA . ASN A 1 123 ? -20.464 5.672 17.770 1.00 94.44 123 ASN A CA 1
ATOM 1015 C C . ASN A 1 123 ? -19.656 4.831 16.784 1.00 94.44 123 ASN A C 1
ATOM 1017 O O . ASN A 1 123 ? -18.595 4.311 17.121 1.00 94.44 123 ASN A O 1
ATOM 1021 N N . ARG A 1 124 ? -20.139 4.719 15.544 1.00 94.50 124 ARG A N 1
ATOM 1022 C CA . ARG A 1 124 ? -19.376 4.077 14.469 1.00 94.50 124 ARG A CA 1
ATOM 1023 C C . ARG A 1 124 ? -18.445 5.093 13.819 1.00 94.50 124 ARG A C 1
ATOM 1025 O O . ARG A 1 124 ? -18.934 6.076 13.271 1.00 94.50 124 ARG A O 1
ATOM 1032 N N . SER A 1 125 ? -17.149 4.807 13.821 1.00 94.69 125 SER A N 1
ATOM 1033 C CA . SER A 1 125 ? -16.129 5.562 13.085 1.00 94.69 125 SER A CA 1
ATOM 1034 C C . SER A 1 125 ? -15.505 4.697 11.991 1.00 94.69 125 SER A C 1
ATOM 1036 O O . SER A 1 125 ? -15.678 3.471 11.992 1.00 94.69 125 SER A O 1
ATOM 1038 N N . THR A 1 126 ? -14.836 5.317 11.021 1.00 96.25 126 THR A N 1
ATOM 1039 C CA . THR A 1 126 ? -13.964 4.589 10.088 1.00 96.25 126 THR A CA 1
ATOM 1040 C C . THR A 1 126 ? -12.569 4.413 10.671 1.00 96.25 126 THR A C 1
ATOM 1042 O O . THR A 1 126 ? -12.145 5.204 11.507 1.00 96.25 126 THR A O 1
ATOM 1045 N N . TRP A 1 127 ? -11.837 3.395 10.219 1.00 95.88 127 TRP A N 1
ATOM 1046 C CA . TRP A 1 127 ? -10.464 3.162 10.668 1.00 95.88 127 TRP A CA 1
ATOM 1047 C C . TRP A 1 127 ? -9.556 4.364 10.401 1.00 95.88 127 TRP A C 1
ATOM 1049 O O . TRP A 1 127 ? -8.804 4.748 11.290 1.00 95.88 127 TRP A O 1
ATOM 1059 N N . GLY A 1 128 ? -9.682 5.012 9.240 1.00 93.69 128 GLY A N 1
ATOM 1060 C CA . GLY A 1 128 ? -8.868 6.186 8.904 1.00 93.69 128 GLY A CA 1
ATOM 1061 C C . GLY A 1 128 ? -9.140 7.431 9.763 1.00 93.69 128 GLY A C 1
ATOM 1062 O O . GLY A 1 128 ? -8.332 8.355 9.751 1.00 93.69 128 GLY A O 1
ATOM 1063 N N . GLU A 1 129 ? -10.254 7.467 10.500 1.00 93.38 129 GLU A N 1
ATOM 1064 C CA . GLU A 1 129 ? -10.668 8.594 11.353 1.00 93.38 129 GLU A CA 1
ATOM 1065 C C . GLU A 1 129 ? -10.342 8.383 12.841 1.00 93.38 129 GLU A C 1
ATOM 1067 O O . GLU A 1 129 ? -10.589 9.278 13.645 1.00 93.38 129 GLU A O 1
ATOM 1072 N N . ILE A 1 130 ? -9.818 7.215 13.229 1.00 93.25 130 ILE A N 1
ATOM 1073 C CA . ILE A 1 130 ? -9.431 6.942 14.621 1.00 93.25 130 ILE A CA 1
ATOM 1074 C C . ILE A 1 130 ? -8.206 7.783 14.984 1.00 93.25 130 ILE A C 1
ATOM 1076 O O . ILE A 1 130 ? -7.260 7.901 14.202 1.00 93.25 130 ILE A O 1
ATOM 1080 N N . THR A 1 131 ? -8.212 8.326 16.196 1.00 91.75 131 THR A N 1
ATOM 1081 C CA . THR A 1 131 ? -7.130 9.146 16.741 1.00 91.75 131 THR A CA 1
ATOM 1082 C C . THR A 1 131 ? -6.565 8.555 18.031 1.00 91.75 131 THR A C 1
ATOM 1084 O O . THR A 1 131 ? -7.206 7.761 18.723 1.00 91.75 131 THR A O 1
ATOM 1087 N N . VAL A 1 132 ? -5.325 8.923 18.365 1.00 91.19 132 VAL A N 1
ATOM 1088 C CA . VAL A 1 132 ? -4.681 8.473 19.605 1.00 91.19 132 VAL A CA 1
ATOM 1089 C C . VAL A 1 132 ? -5.469 8.989 20.811 1.00 91.19 132 VAL A C 1
ATOM 1091 O O . VAL A 1 132 ? -5.707 10.186 20.946 1.00 91.19 132 VAL A O 1
ATOM 1094 N N . GLY A 1 133 ? -5.848 8.075 21.705 1.00 88.69 133 GLY A N 1
ATOM 1095 C CA . GLY A 1 133 ? -6.674 8.369 22.880 1.00 88.69 133 GLY A CA 1
ATOM 1096 C C . GLY A 1 133 ? -8.137 7.947 22.735 1.00 88.69 133 GLY A C 1
ATOM 1097 O O . GLY A 1 133 ? -8.852 7.920 23.740 1.00 88.69 133 GLY A O 1
ATOM 1098 N N . ASP A 1 134 ? -8.568 7.551 21.535 1.00 91.50 134 ASP A N 1
ATOM 1099 C CA . ASP A 1 134 ? -9.890 6.973 21.326 1.00 91.50 134 ASP A CA 1
ATOM 1100 C C . ASP A 1 134 ? -10.024 5.614 22.023 1.00 91.50 134 ASP A C 1
ATOM 1102 O O . ASP A 1 134 ? -9.179 4.724 21.910 1.00 91.50 134 ASP A O 1
ATOM 1106 N N 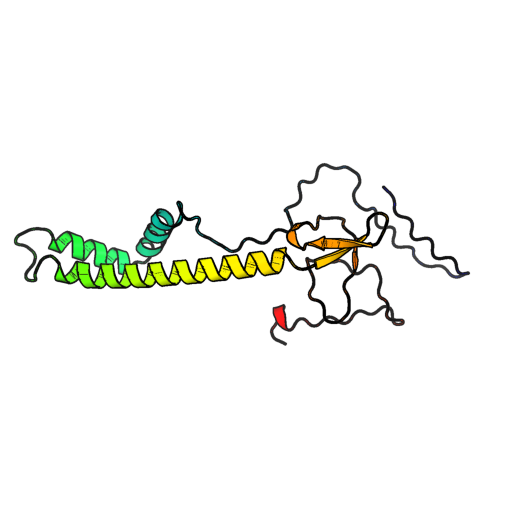. ILE A 1 135 ? -11.136 5.432 22.735 1.00 93.69 135 ILE A N 1
ATOM 1107 C CA . ILE A 1 135 ? -11.487 4.145 23.333 1.00 93.69 135 ILE A CA 1
ATOM 1108 C C . ILE A 1 135 ? -12.298 3.369 22.304 1.00 93.69 135 ILE A C 1
ATOM 1110 O O . ILE A 1 135 ? -13.429 3.737 21.989 1.00 93.69 135 ILE A O 1
ATOM 1114 N N . VAL A 1 136 ? -11.739 2.275 21.801 1.00 95.12 136 VAL A N 1
ATOM 1115 C CA . VAL A 1 136 ? -12.396 1.434 20.799 1.00 95.12 136 VAL A CA 1
ATOM 1116 C C . VAL A 1 136 ? -12.944 0.149 21.409 1.00 95.12 136 VAL A C 1
ATOM 1118 O O . VAL A 1 136 ? -12.357 -0.425 22.327 1.00 95.12 136 VAL A O 1
ATOM 1121 N N . ARG A 1 137 ? -14.071 -0.333 20.880 1.00 94.06 137 ARG A N 1
ATOM 1122 C CA . ARG A 1 137 ? -14.577 -1.681 21.158 1.00 94.06 137 ARG A CA 1
ATOM 1123 C C . ARG A 1 137 ? -14.359 -2.566 19.939 1.00 94.06 137 ARG A C 1
ATOM 1125 O O . ARG A 1 137 ? -14.804 -2.242 18.839 1.00 94.06 137 ARG A O 1
ATOM 1132 N N . VAL A 1 138 ? -13.729 -3.712 20.171 1.00 93.88 138 VAL A N 1
ATOM 1133 C CA . VAL A 1 138 ? -13.502 -4.754 19.168 1.00 93.88 138 VAL A CA 1
ATOM 1134 C C . VAL A 1 138 ? -14.336 -5.972 19.544 1.00 93.88 138 VAL A C 1
ATOM 1136 O O . VAL A 1 138 ? -14.307 -6.418 20.692 1.00 93.88 138 VAL A O 1
ATOM 1139 N N . SER A 1 139 ? -15.122 -6.478 18.595 1.00 91.94 139 SER A N 1
ATOM 1140 C CA . SER A 1 139 ? -15.936 -7.682 18.793 1.00 91.94 139 SER A CA 1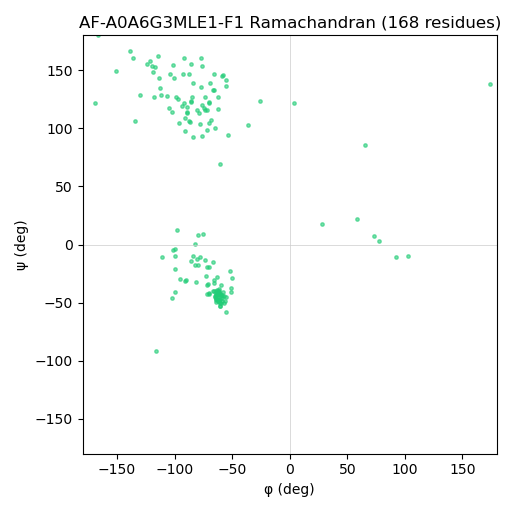
ATOM 1141 C C . SER A 1 139 ? -15.179 -8.939 18.367 1.00 91.94 139 SER A C 1
ATOM 1143 O O . SER A 1 139 ? -14.239 -8.874 17.577 1.00 91.94 139 SER A O 1
ATOM 1145 N N . ALA A 1 140 ? -15.612 -10.102 18.856 1.00 90.88 140 ALA A N 1
ATOM 1146 C CA . ALA A 1 140 ? -15.032 -11.381 18.453 1.00 90.88 140 ALA A CA 1
ATOM 1147 C C . ALA A 1 140 ? -15.084 -11.567 16.923 1.00 90.88 140 ALA A C 1
ATOM 1149 O O . ALA A 1 140 ? -16.097 -11.270 16.286 1.00 90.88 140 ALA A O 1
ATOM 1150 N N . GLY A 1 141 ? -13.983 -12.050 16.341 1.00 88.56 141 GLY A N 1
ATOM 1151 C CA . GLY A 1 141 ? -13.842 -12.255 14.895 1.00 88.56 141 GLY A CA 1
ATOM 1152 C C . GLY A 1 141 ? -13.568 -10.985 14.080 1.00 88.56 141 GLY A C 1
ATOM 1153 O O . GLY A 1 141 ? -13.491 -11.064 12.855 1.00 88.56 141 GLY A O 1
ATOM 1154 N N . GLN A 1 142 ? -13.422 -9.821 14.721 1.00 90.94 142 GLN A N 1
ATOM 1155 C CA . GLN A 1 142 ? -13.000 -8.591 14.052 1.00 90.94 142 GLN A CA 1
ATOM 1156 C C . GLN A 1 142 ? -11.486 -8.405 14.135 1.00 90.94 142 GLN A C 1
ATOM 1158 O O . GLN A 1 142 ? -10.848 -8.754 15.125 1.00 90.94 142 GLN A O 1
ATOM 1163 N N . THR A 1 143 ? -10.922 -7.815 13.087 1.00 90.94 143 THR A N 1
ATOM 1164 C CA . THR A 1 143 ? -9.524 -7.386 13.046 1.00 90.94 143 THR A CA 1
ATOM 1165 C C . THR A 1 143 ? -9.322 -6.100 13.843 1.00 90.94 143 THR A C 1
ATOM 1167 O O . THR A 1 143 ? -10.239 -5.283 13.970 1.00 90.94 143 THR A O 1
ATOM 1170 N N . PHE A 1 144 ? -8.104 -5.897 14.340 1.00 92.62 144 PHE A N 1
ATOM 1171 C CA . PHE A 1 144 ? -7.747 -4.693 15.082 1.00 92.62 144 PHE A CA 1
ATOM 1172 C C . PHE A 1 144 ? -7.533 -3.495 14.145 1.00 92.62 144 PHE A C 1
ATOM 1174 O O . PHE A 1 144 ? -6.887 -3.656 13.111 1.00 92.62 144 PHE A O 1
ATOM 1181 N N . PRO A 1 145 ? -8.065 -2.306 14.488 1.00 93.19 145 PRO A N 1
ATOM 1182 C CA . PRO A 1 145 ? -7.953 -1.113 13.651 1.00 93.19 145 PRO A CA 1
ATOM 1183 C C . PRO A 1 145 ? -6.629 -0.348 13.802 1.00 93.19 145 PRO A C 1
ATOM 1185 O O . PRO A 1 145 ? -6.330 0.508 12.973 1.00 93.19 145 PRO A O 1
ATOM 1188 N N . ALA A 1 146 ? -5.897 -0.602 14.887 1.00 93.50 146 ALA A N 1
ATOM 1189 C CA . ALA A 1 146 ? -4.632 0.019 15.266 1.00 93.50 146 ALA A CA 1
ATOM 1190 C C . ALA A 1 146 ? -3.990 -0.818 16.389 1.00 93.50 146 ALA A C 1
ATOM 1192 O O . ALA A 1 146 ? -4.591 -1.793 16.854 1.00 93.50 146 ALA A O 1
ATOM 1193 N N . ASP A 1 147 ? -2.819 -0.405 16.867 1.00 92.81 147 ASP A N 1
ATOM 1194 C CA . ASP A 1 147 ? -2.216 -0.959 18.079 1.00 92.81 147 ASP A CA 1
ATOM 1195 C C . ASP A 1 147 ? -3.018 -0.518 19.313 1.00 92.81 147 ASP A C 1
ATOM 1197 O O . ASP A 1 147 ? -3.202 0.675 19.563 1.00 92.81 147 ASP A O 1
ATOM 1201 N N . LEU A 1 148 ? -3.527 -1.483 20.085 1.00 92.19 148 LEU A N 1
ATOM 1202 C CA . LEU A 1 148 ? -4.432 -1.233 21.209 1.00 92.19 148 LEU A CA 1
ATOM 1203 C C . LEU A 1 148 ? -3.847 -1.710 22.536 1.00 92.19 148 LEU A C 1
ATOM 1205 O O . LEU A 1 148 ? -3.191 -2.746 22.618 1.00 92.19 148 LEU A O 1
ATOM 1209 N N . ILE A 1 149 ? -4.202 -1.004 23.608 1.00 91.75 149 ILE A N 1
ATOM 1210 C CA . ILE A 1 149 ? -4.001 -1.465 24.983 1.00 91.75 149 ILE A CA 1
ATOM 1211 C C . ILE A 1 149 ? -5.326 -2.040 25.489 1.00 91.75 149 ILE A C 1
ATOM 1213 O O . ILE A 1 149 ? -6.362 -1.374 25.446 1.00 91.75 149 ILE A O 1
ATOM 1217 N N . LEU A 1 150 ? -5.307 -3.279 25.989 1.00 91.06 150 LEU A N 1
ATOM 1218 C CA . LEU A 1 150 ? -6.494 -3.918 26.554 1.00 91.06 150 LEU A CA 1
ATOM 1219 C C . LEU A 1 150 ? -6.861 -3.277 27.902 1.00 91.06 150 LEU A C 1
ATOM 1221 O O . LEU A 1 150 ? -6.120 -3.392 28.876 1.00 91.06 150 LEU A O 1
ATOM 1225 N N . ILE A 1 151 ? -8.032 -2.638 27.960 1.00 90.56 151 ILE A N 1
ATOM 1226 C CA . ILE A 1 151 ? -8.554 -1.995 29.181 1.00 90.56 151 ILE A CA 1
ATOM 1227 C C . ILE A 1 151 ? -9.584 -2.889 29.882 1.00 90.56 151 ILE A C 1
ATOM 1229 O O . ILE A 1 151 ? -9.601 -2.983 31.108 1.00 90.56 151 ILE A O 1
ATOM 1233 N N . ALA A 1 152 ? -10.459 -3.539 29.112 1.00 89.88 152 ALA A N 1
ATOM 1234 C CA . ALA A 1 152 ? -11.516 -4.396 29.629 1.00 89.88 152 ALA A CA 1
A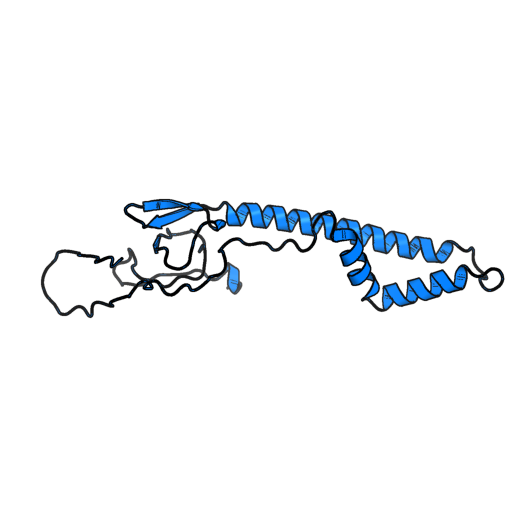TOM 1235 C C . ALA A 1 152 ? -11.859 -5.502 28.628 1.00 89.88 152 ALA A C 1
ATOM 1237 O O . ALA A 1 152 ? -11.791 -5.301 27.417 1.00 89.88 152 ALA A O 1
ATOM 1238 N N . THR A 1 153 ? -12.282 -6.649 29.151 1.00 91.81 153 THR A N 1
ATOM 1239 C CA . THR A 1 153 ? -12.788 -7.783 28.372 1.00 91.81 153 THR A CA 1
ATOM 1240 C C . THR A 1 153 ? -14.190 -8.161 28.853 1.00 91.81 153 THR A C 1
ATOM 1242 O O . THR A 1 153 ? -14.578 -7.862 29.984 1.00 91.81 153 THR A O 1
ATOM 1245 N N . SER A 1 154 ? -14.968 -8.788 27.972 1.00 89.06 154 SER A N 1
ATOM 1246 C CA . SER A 1 154 ? -16.280 -9.359 28.317 1.00 89.06 154 SER A CA 1
ATOM 1247 C C . SER A 1 154 ? -16.170 -10.729 28.997 1.00 89.06 154 SER A C 1
ATOM 1249 O O . SER A 1 154 ? -17.147 -11.225 29.553 1.00 89.06 154 SER A O 1
ATOM 1251 N N . GLU A 1 155 ? -14.983 -11.328 28.954 1.00 88.94 155 GLU A N 1
ATOM 1252 C CA . GLU A 1 155 ? -14.690 -12.669 29.436 1.00 88.94 155 GLU A CA 1
ATOM 1253 C C . GLU A 1 155 ? -14.404 -12.660 30.952 1.00 88.94 155 GLU A C 1
ATOM 1255 O O . GLU A 1 155 ? -13.788 -11.737 31.492 1.00 88.94 155 GLU A O 1
ATOM 1260 N N . SER A 1 156 ? -14.921 -13.660 31.672 1.00 83.94 156 SER A N 1
ATOM 1261 C CA . SER A 1 156 ? -14.910 -13.672 33.141 1.00 83.94 156 SER A CA 1
ATOM 1262 C C . SER A 1 156 ? -13.535 -13.936 33.751 1.00 83.94 156 SER A C 1
ATOM 1264 O O . SER A 1 156 ? -13.295 -13.485 34.869 1.00 83.94 156 SER A O 1
ATOM 1266 N N . SER A 1 157 ? -12.640 -14.640 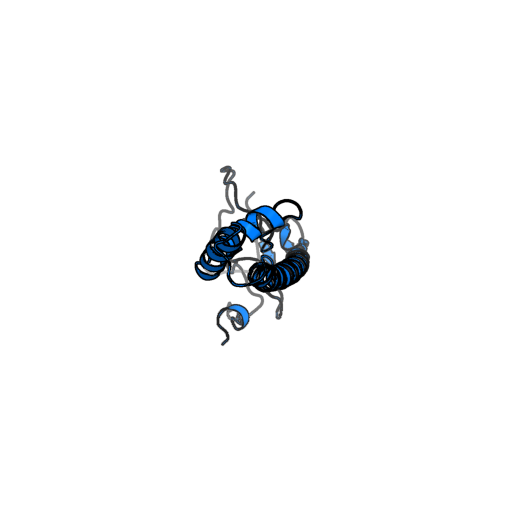33.048 1.00 82.44 157 SER A N 1
ATOM 1267 C CA . SER A 1 157 ? -11.262 -14.867 33.503 1.00 82.44 157 SER A CA 1
ATOM 1268 C C . SER A 1 157 ? -10.334 -13.673 33.252 1.00 82.44 157 SER A C 1
ATOM 1270 O O . SER A 1 157 ? -9.134 -13.768 33.500 1.00 82.44 157 SER A O 1
ATOM 1272 N N . GLN A 1 158 ? -10.884 -12.526 32.826 1.00 80.50 158 GLN A N 1
ATOM 1273 C CA . GLN A 1 158 ? -10.140 -11.302 32.514 1.00 80.50 158 GLN A CA 1
ATOM 1274 C C . GLN A 1 158 ? -9.078 -11.505 31.422 1.00 80.50 158 GLN A C 1
ATOM 1276 O O . GLN A 1 158 ? -8.143 -10.711 31.301 1.00 80.50 158 GLN A O 1
ATOM 1281 N N . CYS A 1 159 ? -9.247 -12.538 30.598 1.00 85.56 159 CYS A N 1
ATOM 1282 C CA . CYS A 1 159 ? -8.365 -12.872 29.498 1.00 85.56 159 CYS A CA 1
ATOM 1283 C C . CYS A 1 159 ? -8.963 -12.407 28.160 1.00 85.56 159 CYS A C 1
ATOM 1285 O O . CYS A 1 159 ? -10.173 -12.239 27.983 1.00 85.56 159 CYS A O 1
ATOM 1287 N N . CYS A 1 160 ? -8.086 -12.165 27.191 1.00 87.00 160 CYS A N 1
ATOM 1288 C CA . CYS A 1 160 ? -8.458 -11.900 25.808 1.00 87.00 160 CYS A CA 1
ATOM 1289 C C . CYS A 1 160 ? -7.622 -12.813 24.917 1.00 87.00 160 CYS A C 1
ATOM 1291 O O . CYS A 1 160 ? -6.400 -12.854 25.048 1.00 87.00 160 CYS A O 1
ATOM 1293 N N . TYR A 1 161 ? -8.288 -13.541 24.027 1.00 88.94 161 TYR A N 1
ATOM 1294 C CA . TYR A 1 161 ? -7.629 -14.4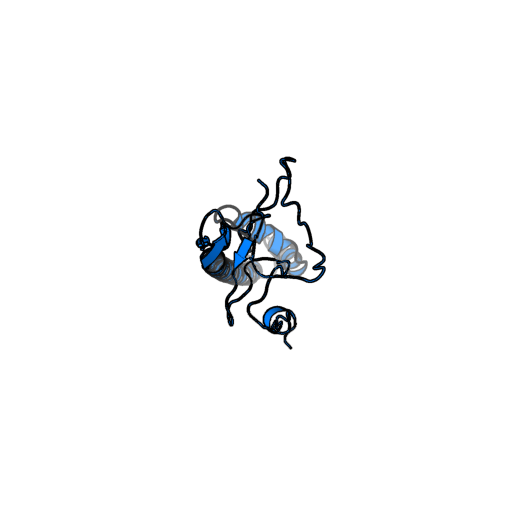05 23.059 1.00 88.94 161 TYR A CA 1
ATOM 1295 C C . TYR A 1 161 ? -7.505 -13.654 21.740 1.00 88.94 161 TYR A C 1
ATOM 1297 O O . TYR A 1 161 ? -8.501 -13.166 21.202 1.00 88.94 161 TYR A O 1
ATOM 1305 N N . ILE A 1 162 ? -6.283 -13.570 21.229 1.00 89.50 162 ILE A N 1
ATOM 1306 C CA . ILE A 1 162 ? -5.981 -12.960 19.938 1.00 89.50 162 ILE A CA 1
ATOM 1307 C C . ILE A 1 162 ? -5.478 -14.038 18.988 1.00 89.50 162 ILE A C 1
ATOM 1309 O O . ILE A 1 162 ? -4.771 -14.954 19.400 1.00 89.50 162 ILE A O 1
ATOM 1313 N N . GLN A 1 163 ? -5.846 -13.925 17.717 1.00 87.88 163 GLN A N 1
ATOM 1314 C CA . GLN A 1 163 ? -5.277 -14.748 16.660 1.00 87.88 163 GLN A CA 1
ATOM 1315 C C . GLN A 1 163 ? -4.306 -13.885 15.858 1.00 87.88 163 GLN A C 1
ATOM 1317 O O . GLN A 1 163 ? -4.721 -12.899 15.248 1.00 87.88 163 GLN A O 1
ATOM 1322 N N . THR A 1 164 ? -3.025 -14.255 15.853 1.00 85.94 164 THR A N 1
ATOM 1323 C CA . THR A 1 164 ? -1.969 -13.520 15.140 1.00 85.94 164 THR A CA 1
ATOM 1324 C C . THR A 1 164 ? -1.636 -14.120 13.776 1.00 85.94 164 THR A C 1
ATOM 1326 O O . THR A 1 164 ? -0.706 -13.661 13.128 1.00 85.94 164 THR A O 1
ATOM 1329 N N . ALA A 1 165 ? -2.451 -15.046 13.259 1.00 83.75 165 ALA A N 1
ATOM 1330 C CA . ALA A 1 165 ? -2.260 -15.684 11.950 1.00 83.75 165 ALA A CA 1
ATOM 1331 C C . ALA A 1 165 ? -2.023 -14.703 10.784 1.00 83.75 165 ALA A C 1
ATOM 1333 O O . ALA A 1 165 ? -1.358 -15.038 9.810 1.00 83.75 165 ALA A O 1
ATOM 1334 N N . SER A 1 166 ? -2.562 -13.479 10.862 1.00 77.62 166 SER A N 1
ATOM 1335 C CA . SER A 1 166 ? -2.343 -12.440 9.839 1.00 77.62 166 SER A CA 1
ATOM 1336 C C . SER A 1 166 ? -1.001 -11.702 9.961 1.00 77.62 166 SER A C 1
ATOM 1338 O O . SER A 1 166 ? -0.598 -11.048 9.004 1.00 77.62 166 SER A O 1
ATOM 1340 N N . LEU A 1 167 ? -0.339 -11.779 11.118 1.00 77.19 167 LEU A N 1
ATOM 1341 C CA . LEU A 1 167 ? 0.956 -11.156 11.407 1.00 77.19 167 LEU A CA 1
ATOM 1342 C C . LEU A 1 167 ? 2.096 -12.179 11.345 1.00 77.19 167 LEU A C 1
ATOM 1344 O O . LEU A 1 167 ? 3.100 -11.919 10.686 1.00 77.19 167 LEU A O 1
ATOM 1348 N N . ASP A 1 168 ? 1.902 -13.350 11.956 1.00 75.81 168 ASP A N 1
ATOM 1349 C CA . ASP A 1 168 ? 2.972 -14.331 12.184 1.00 75.81 168 ASP A CA 1
ATOM 1350 C C . ASP A 1 168 ? 2.813 -15.613 11.348 1.00 75.81 168 ASP A C 1
ATOM 1352 O O . ASP A 1 168 ? 3.739 -16.412 11.249 1.00 75.81 168 ASP A O 1
ATOM 1356 N N . GLY A 1 169 ? 1.658 -15.807 10.698 1.00 64.19 169 GLY A N 1
ATOM 1357 C CA . GLY A 1 169 ? 1.391 -16.983 9.862 1.00 64.19 169 GLY A CA 1
ATOM 1358 C C . GLY A 1 169 ? 1.152 -18.295 10.623 1.00 64.19 169 GLY A C 1
ATOM 1359 O O . GLY A 1 169 ? 1.045 -19.332 9.967 1.00 64.19 169 GLY A O 1
ATOM 1360 N N . GLU A 1 170 ? 1.054 -18.249 11.958 1.00 44.97 170 GLU A N 1
ATOM 1361 C CA . GLU A 1 170 ? 0.699 -19.371 12.852 1.00 44.97 170 GLU A CA 1
ATOM 1362 C C . GLU A 1 170 ? -0.807 -19.465 13.162 1.00 44.97 170 GLU A C 1
ATOM 1364 O O . GLU A 1 170 ? -1.480 -18.413 13.303 1.00 44.97 170 GLU A O 1
#

Secondary structure (DSSP, 8-state):
-----------S-----------S----PPPS--------TTTHHHHHHHHHHTSHHHHHHHHHHHHTTSTTT-SS-TTTTHHHHHHHHHHHHHHHHHHHHHHHHHHHHHHH-EEEEESSSEEEEEGGG--TT-EEE--TTPPPSS-------SSTTS------HHHH--

Nearest PDB structures (foldseek):
  6k7k-assembly1_A  TM=7.908E-01  e=1.445E-09  Homo sapiens
  6k7h-assembly1_A  TM=6.428E-01  e=7.847E-10  Homo sapiens
  6k7g-assembly1_A  TM=7.015E-01  e=3.196E-09  Homo sapiens
  8ox9-assembly1_A  TM=6.813E-01  e=7.068E-09  Homo sapiens
  6k7n-assembly1_A  TM=6.386E-01  e=1.084E-08  Homo sapiens

Mean predicted aligned error: 10.42 Å

Solvent-accessible surface area (backbone atoms only — not comparable to full-atom values): 11051 Å² total; per-residue (Å²): 122,88,84,79,85,82,77,93,74,85,92,73,97,67,89,73,82,82,76,80,66,77,77,92,66,93,71,88,70,83,73,50,55,64,78,80,52,86,61,50,90,81,49,34,62,65,51,52,51,52,59,50,55,67,35,67,69,51,41,51,52,47,53,52,36,55,55,33,61,42,86,90,75,41,97,58,68,66,55,69,59,45,51,61,52,50,51,54,51,49,55,51,49,53,50,52,52,55,51,37,54,52,38,44,55,49,29,54,51,56,30,61,38,75,43,38,36,52,78,96,55,83,39,83,42,38,29,36,72,48,56,96,84,64,46,70,60,84,58,92,95,60,81,79,81,65,97,77,82,91,86,81,63,94,45,92,85,72,55,82,90,79,84,53,41,91,79,74,72,98

Sequence (170 aa):
MNYFFNRARNNQDCDHRQFKVTSEDNLDFCSNYVNTARYSFLSFFPLFICDQFGKLTNVYFLIIGLMEQIPGVSPVGRFVTLVPLSLVLFVSAIKEIVEDIKRRKSDIRMNSLKCEVFSRFWNRSTWGEITVGDIVRVSAGQTFPADLILIATSESSQCCYIQTASLDGE